Protein AF-A0A271KDZ7-F1 (afdb_monomer_lite)

Secondary structure (DSSP, 8-state):
--TT-PPPEEEETTEEEEE-TTT-SEEEPP----PPPHHIIIIIHHHHHHHHHHHHHHHHHHHHHHHHHH--

Organism: NCBI:txid2014805

Structure (mmCIF, N/CA/C/O backbone):
data_AF-A0A271KDZ7-F1
#
_entry.id   AF-A0A271KDZ7-F1
#
loop_
_atom_site.group_PDB
_atom_site.id
_atom_site.type_symbol
_atom_site.label_atom_id
_atom_site.label_alt_id
_atom_site.label_comp_id
_atom_site.label_asym_id
_atom_site.label_entity_id
_atom_site.label_seq_id
_atom_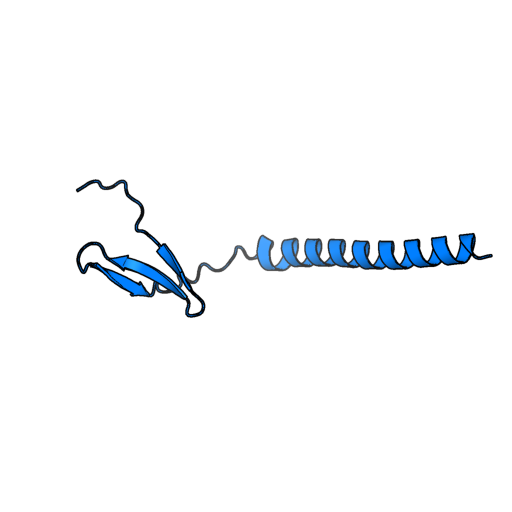site.pdbx_PDB_ins_code
_atom_site.Cartn_x
_atom_site.Cartn_y
_atom_site.Cartn_z
_atom_site.occupancy
_atom_site.B_iso_or_equiv
_atom_site.auth_seq_id
_atom_site.auth_comp_id
_atom_site.auth_asym_id
_atom_site.auth_atom_id
_atom_site.pdbx_PDB_model_num
ATOM 1 N N . MET A 1 1 ? -6.937 5.476 41.469 1.00 44.66 1 MET A N 1
ATOM 2 C CA . MET A 1 1 ? -6.439 4.826 40.236 1.00 44.66 1 MET A CA 1
ATOM 3 C C . MET A 1 1 ? -6.565 5.824 39.100 1.00 44.66 1 MET A C 1
ATOM 5 O O . MET A 1 1 ? -7.624 6.419 38.961 1.00 44.66 1 MET A O 1
ATOM 9 N N . ASN A 1 2 ? -5.472 6.088 38.381 1.00 44.75 2 ASN A N 1
ATOM 10 C CA . ASN A 1 2 ? -5.370 7.191 37.422 1.00 44.75 2 ASN A CA 1
ATOM 11 C C . ASN A 1 2 ? -6.199 6.915 36.159 1.00 44.75 2 ASN A C 1
ATOM 13 O O . ASN A 1 2 ? -5.908 5.979 35.424 1.00 44.75 2 ASN A O 1
ATOM 17 N N . ALA A 1 3 ? -7.178 7.776 35.873 1.00 52.38 3 ALA A N 1
ATOM 18 C CA . ALA A 1 3 ? -8.057 7.718 34.699 1.00 52.38 3 ALA A CA 1
ATOM 19 C C . ALA A 1 3 ? -7.367 8.099 33.364 1.00 52.38 3 ALA A C 1
ATOM 21 O O . ALA A 1 3 ? -8.034 8.395 32.377 1.00 52.38 3 ALA A O 1
ATOM 22 N N . HIS A 1 4 ? -6.030 8.128 33.333 1.00 48.97 4 HIS A N 1
ATOM 23 C CA . HIS A 1 4 ? -5.233 8.634 32.207 1.00 48.97 4 HIS A CA 1
ATOM 24 C C . HIS A 1 4 ? -4.306 7.589 31.579 1.00 48.97 4 HIS A C 1
ATOM 26 O O . HIS A 1 4 ? -3.648 7.876 30.579 1.00 48.97 4 HIS A O 1
ATOM 32 N N . THR A 1 5 ? -4.247 6.375 32.125 1.00 58.47 5 THR A N 1
ATOM 33 C CA . THR A 1 5 ? -3.437 5.303 31.546 1.00 58.47 5 THR A CA 1
ATOM 34 C C . THR A 1 5 ? -4.284 4.579 30.507 1.00 58.47 5 THR A C 1
ATOM 36 O O . THR A 1 5 ? -5.185 3.822 30.865 1.00 58.47 5 THR A O 1
ATOM 39 N N . LYS A 1 6 ? -4.036 4.838 29.215 1.00 60.75 6 LYS A N 1
ATOM 40 C CA . LYS A 1 6 ? -4.659 4.055 28.138 1.00 60.75 6 LYS A CA 1
ATOM 41 C C . LYS A 1 6 ? -4.397 2.562 28.399 1.00 60.75 6 LYS A C 1
ATOM 43 O O . LYS A 1 6 ? -3.269 2.220 28.767 1.00 60.75 6 LYS A O 1
ATOM 48 N N . PRO A 1 7 ? -5.405 1.689 28.254 1.00 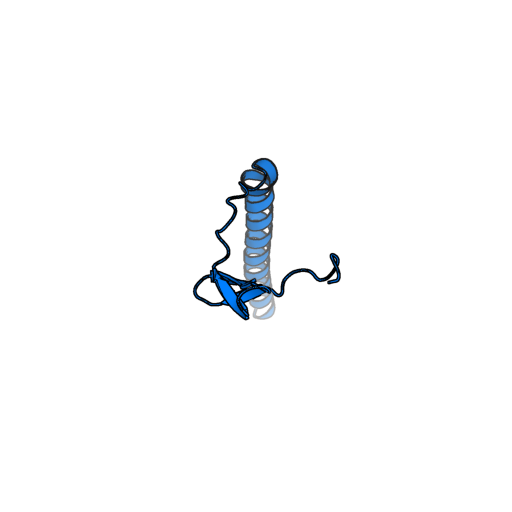66.38 7 PRO A N 1
ATOM 49 C CA . PRO A 1 7 ? -5.226 0.270 28.512 1.00 66.38 7 PRO A CA 1
ATOM 50 C C . PRO A 1 7 ? -4.185 -0.311 27.542 1.00 66.38 7 PRO A C 1
ATOM 52 O O . PRO A 1 7 ? -4.166 0.017 26.353 1.00 66.38 7 PRO A O 1
ATOM 55 N N . ILE A 1 8 ? -3.269 -1.126 28.073 1.00 75.75 8 ILE A N 1
ATOM 56 C CA . ILE A 1 8 ? -2.185 -1.734 27.293 1.00 75.75 8 ILE A CA 1
ATOM 57 C C . ILE A 1 8 ? -2.825 -2.720 26.315 1.00 75.75 8 ILE A C 1
ATOM 59 O O . ILE A 1 8 ? -3.482 -3.669 26.740 1.00 75.75 8 ILE A O 1
ATOM 63 N N . THR A 1 9 ? -2.647 -2.467 25.020 1.00 78.12 9 THR A N 1
ATOM 64 C CA . THR A 1 9 ? -3.205 -3.283 23.935 1.00 78.12 9 THR A CA 1
ATOM 65 C C . THR A 1 9 ? -2.061 -3.922 23.162 1.00 78.12 9 THR A C 1
ATOM 67 O O . THR A 1 9 ? -1.102 -3.237 22.802 1.00 78.12 9 THR A O 1
ATOM 70 N N . ILE A 1 10 ? -2.150 -5.229 22.935 1.00 79.75 10 ILE A N 1
ATOM 71 C CA . ILE A 1 10 ? -1.173 -6.008 22.173 1.00 79.75 10 ILE A CA 1
ATOM 72 C C . ILE A 1 10 ? -1.817 -6.520 20.885 1.00 79.75 10 ILE A C 1
ATOM 74 O O . ILE A 1 10 ? -2.960 -6.973 20.885 1.00 79.75 10 ILE A O 1
ATOM 78 N N . ALA A 1 11 ? -1.074 -6.441 19.782 1.00 81.00 11 ALA A N 1
ATOM 79 C CA . ALA A 1 11 ? -1.476 -7.002 18.499 1.00 81.00 11 ALA A CA 1
ATOM 80 C C . ALA A 1 11 ? -0.812 -8.367 18.309 1.00 81.00 11 ALA A C 1
ATOM 82 O O . ALA A 1 11 ? 0.410 -8.484 18.400 1.00 81.00 11 ALA A O 1
ATOM 83 N N . THR A 1 12 ? -1.622 -9.390 18.056 1.00 81.50 12 THR A N 1
ATOM 84 C CA . THR A 1 12 ? -1.182 -10.771 17.817 1.00 81.50 12 THR A CA 1
ATOM 85 C C . THR A 1 12 ? -1.669 -11.251 16.449 1.00 81.50 12 THR A C 1
ATOM 87 O O . THR A 1 12 ? -2.414 -10.545 15.769 1.00 81.50 12 THR A O 1
ATOM 90 N N . THR A 1 13 ? -1.269 -12.457 16.039 1.00 79.31 13 THR A N 1
ATOM 91 C CA . THR A 1 13 ? -1.791 -13.099 14.820 1.00 79.31 13 THR A CA 1
ATOM 92 C C . THR A 1 13 ? -3.295 -13.356 14.881 1.00 79.31 13 THR A C 1
ATOM 94 O O . THR A 1 13 ? -3.943 -13.351 13.840 1.00 79.31 13 THR A O 1
ATOM 97 N N . ASP A 1 14 ? -3.840 -13.546 16.085 1.00 76.00 14 ASP A N 1
ATOM 98 C CA . ASP A 1 14 ? -5.239 -13.930 16.303 1.00 76.00 14 ASP A CA 1
ATOM 99 C C . ASP A 1 14 ? -6.161 -12.723 16.537 1.00 76.00 14 ASP A C 1
ATOM 101 O O . ASP A 1 14 ? -7.382 -12.862 16.543 1.00 76.00 14 ASP A O 1
ATOM 105 N N . GLY A 1 15 ? -5.593 -11.526 16.717 1.00 79.19 15 GLY A N 1
ATOM 106 C CA . GLY A 1 15 ? -6.347 -10.294 16.924 1.00 79.19 15 GLY A CA 1
ATOM 107 C C . GLY A 1 15 ? -5.687 -9.321 17.896 1.00 79.19 15 GLY A C 1
ATOM 108 O O . GLY A 1 15 ? -4.526 -9.474 18.299 1.00 79.19 15 GLY A O 1
ATOM 109 N N . LEU A 1 16 ? -6.448 -8.291 18.256 1.00 83.19 16 LEU A N 1
ATOM 110 C CA . LEU A 1 16 ? -6.082 -7.319 19.279 1.00 83.19 16 LEU A CA 1
ATOM 111 C C . LEU A 1 16 ? -6.568 -7.817 20.639 1.00 83.19 16 LEU A C 1
ATOM 113 O O . LEU A 1 16 ? -7.701 -8.272 20.763 1.00 83.19 16 LEU A O 1
ATOM 117 N N . PHE A 1 17 ? -5.712 -7.721 21.652 1.00 84.25 17 PHE A N 1
ATOM 118 C CA . PHE A 1 17 ? -6.073 -8.037 23.028 1.00 84.25 17 PHE A CA 1
ATOM 119 C C . PHE A 1 17 ? -5.751 -6.861 23.939 1.00 84.25 17 PHE A C 1
ATOM 121 O O . PHE A 1 17 ? -4.656 -6.296 23.882 1.00 84.25 17 PHE A O 1
ATOM 128 N N . THR A 1 18 ? -6.678 -6.531 24.827 1.00 86.94 18 THR A N 1
ATOM 129 C CA . THR A 1 18 ? -6.540 -5.441 25.789 1.00 86.94 18 THR A CA 1
ATOM 130 C C . THR A 1 18 ? -6.391 -6.014 27.195 1.00 86.94 18 THR A C 1
ATOM 132 O O . THR A 1 18 ? -7.136 -6.907 27.596 1.00 86.94 18 THR A O 1
ATOM 135 N N . LEU A 1 19 ? -5.422 -5.513 27.967 1.00 81.88 19 LEU A N 1
ATOM 136 C CA . LEU A 1 19 ? -5.256 -5.919 29.362 1.00 81.88 19 LEU A CA 1
ATOM 137 C C . LEU A 1 19 ? -6.409 -5.368 30.209 1.00 81.88 19 LEU A C 1
ATOM 139 O O . LEU A 1 19 ? -6.492 -4.159 30.452 1.00 81.88 19 LEU A O 1
ATOM 143 N N . ASN A 1 20 ? -7.255 -6.259 30.717 1.00 81.81 20 ASN A N 1
ATOM 144 C CA . ASN A 1 20 ? -8.259 -5.906 31.703 1.00 81.81 20 ASN A CA 1
ATOM 145 C C . ASN A 1 20 ? -7.572 -5.720 33.067 1.00 81.81 20 ASN A C 1
ATOM 147 O O . ASN A 1 20 ? -7.109 -6.671 33.694 1.00 81.81 20 ASN A O 1
ATOM 151 N N . GLN A 1 21 ? -7.491 -4.475 33.544 1.00 78.75 21 GLN A N 1
ATOM 152 C CA . GLN A 1 21 ? -6.815 -4.153 34.808 1.00 78.75 21 GLN A CA 1
ATOM 153 C C . GLN A 1 21 ? -7.531 -4.691 36.057 1.00 78.75 21 GLN A C 1
ATOM 155 O O . GLN A 1 21 ? -6.919 -4.728 37.122 1.00 78.75 21 GLN A O 1
ATOM 160 N N . ALA A 1 22 ? -8.802 -5.094 35.952 1.00 79.81 22 ALA A N 1
ATOM 161 C CA . ALA A 1 22 ? -9.54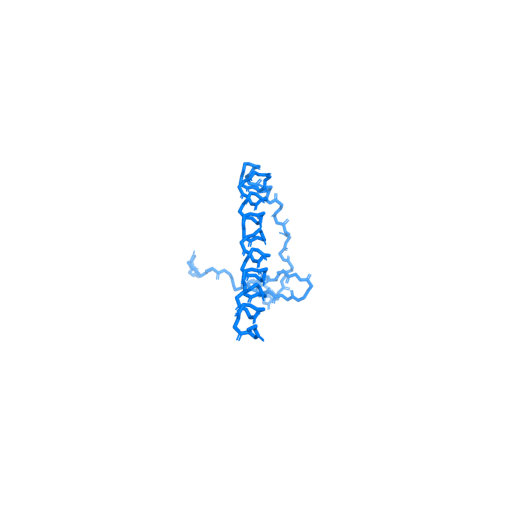7 -5.674 37.069 1.00 79.81 22 ALA A CA 1
ATOM 162 C C . ALA A 1 22 ? -9.270 -7.176 37.234 1.00 79.81 22 ALA A C 1
ATOM 164 O O . ALA A 1 22 ? -9.236 -7.674 38.356 1.00 79.81 22 ALA A O 1
ATOM 165 N N . THR A 1 23 ? -9.066 -7.890 36.125 1.00 81.12 23 THR A N 1
ATOM 166 C CA . THR A 1 23 ? -8.862 -9.347 36.106 1.00 81.12 23 THR A CA 1
ATOM 167 C C . THR A 1 23 ? -7.393 -9.736 35.927 1.00 81.12 23 THR A C 1
ATOM 169 O O . THR A 1 23 ? -7.012 -10.849 36.268 1.00 81.12 23 THR A O 1
ATOM 172 N N . GLY A 1 24 ? -6.552 -8.829 35.418 1.00 81.88 24 GLY A N 1
ATOM 173 C CA . GLY A 1 24 ? -5.142 -9.082 35.105 1.00 81.88 24 GLY A CA 1
ATOM 174 C C . GLY A 1 24 ? -4.926 -9.930 33.846 1.00 81.88 24 GLY A C 1
ATOM 175 O O . GLY A 1 24 ? -3.792 -10.305 33.554 1.00 81.88 24 GLY A O 1
ATOM 176 N N . HIS A 1 25 ? -5.992 -10.226 33.101 1.00 82.69 25 HIS A N 1
ATOM 177 C CA . HIS A 1 25 ? -5.958 -11.038 31.890 1.00 82.69 25 HIS A CA 1
ATOM 178 C C . HIS A 1 25 ? -6.101 -10.180 30.629 1.00 82.69 25 HIS A C 1
ATOM 180 O O . HIS A 1 25 ? -6.689 -9.098 30.647 1.00 82.69 25 HIS A O 1
ATOM 186 N N . TYR A 1 26 ? -5.539 -10.676 29.528 1.00 81.31 26 TYR A N 1
ATOM 187 C CA . TYR A 1 26 ? -5.741 -10.109 28.200 1.00 81.31 26 TYR A CA 1
ATOM 188 C C . TYR A 1 26 ? -7.057 -10.631 27.634 1.00 81.31 26 TYR A C 1
ATOM 190 O O . TYR A 1 26 ? -7.230 -11.840 27.484 1.00 81.31 26 TYR A O 1
ATOM 198 N N . GLU A 1 27 ? -7.972 -9.722 27.326 1.00 84.56 27 GLU A N 1
ATOM 199 C CA . GLU A 1 27 ? -9.267 -10.041 26.732 1.00 84.56 27 GLU A CA 1
ATOM 200 C C . GLU A 1 27 ? -9.264 -9.611 25.261 1.00 84.56 27 GLU A C 1
ATOM 202 O O . GLU A 1 27 ? -8.677 -8.571 24.939 1.00 84.56 27 GLU A O 1
ATOM 207 N N . PRO A 1 28 ? -9.850 -10.412 24.354 1.00 81.69 28 PRO A N 1
ATOM 208 C CA . PRO A 1 28 ? -9.919 -10.054 22.946 1.00 81.69 28 PRO A CA 1
ATOM 209 C C . PRO A 1 28 ? -10.740 -8.775 22.785 1.00 81.69 28 PRO A C 1
ATOM 211 O O . PRO A 1 28 ? -11.849 -8.661 23.308 1.00 81.69 28 PRO A O 1
ATOM 214 N N . GLU A 1 29 ? -10.189 -7.806 22.064 1.00 77.88 29 GLU A N 1
ATOM 215 C CA . GLU A 1 29 ? -10.906 -6.590 21.716 1.00 77.88 29 GLU A CA 1
ATOM 216 C C . GLU A 1 29 ? -11.850 -6.913 20.556 1.00 77.88 29 GLU A C 1
ATOM 218 O O . GLU A 1 29 ? -11.411 -7.305 19.471 1.00 77.88 29 GLU A O 1
ATOM 223 N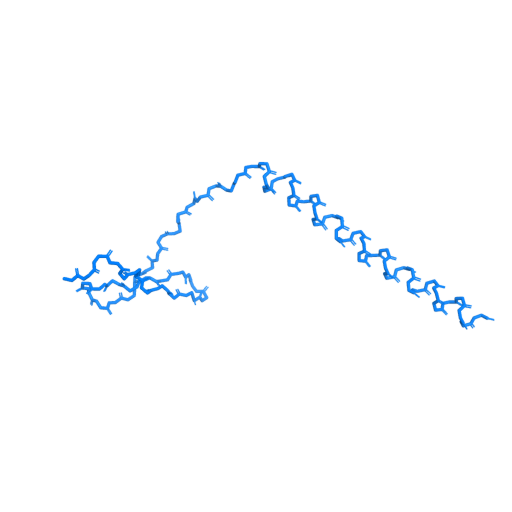 N . GLU A 1 30 ? -13.160 -6.782 20.783 1.00 75.06 30 GLU A N 1
ATOM 224 C CA . GLU A 1 30 ? -14.128 -6.915 19.699 1.00 75.06 30 GLU A CA 1
ATOM 225 C C . GLU A 1 30 ? -13.831 -5.846 18.639 1.00 75.06 30 GLU A C 1
ATOM 227 O O . GLU A 1 30 ? -13.794 -4.651 18.963 1.00 75.06 30 GLU A O 1
ATOM 232 N N . PRO A 1 31 ? -13.614 -6.235 17.370 1.00 67.69 31 PRO A N 1
ATOM 233 C CA . PRO A 1 31 ? -13.318 -5.274 16.331 1.00 67.69 31 PRO A CA 1
ATOM 234 C C . PRO A 1 31 ? -14.534 -4.372 16.150 1.00 67.69 31 PRO A C 1
ATOM 236 O O . PRO A 1 31 ? -15.578 -4.786 15.641 1.00 67.69 31 PRO A O 1
ATOM 239 N N . LYS A 1 32 ? -14.397 -3.108 16.550 1.00 69.19 32 LYS A N 1
ATOM 240 C CA . LYS A 1 32 ? -15.361 -2.080 16.174 1.00 69.19 32 LYS A CA 1
ATOM 241 C C . LYS A 1 32 ? -15.282 -1.942 14.662 1.00 69.19 32 LYS A C 1
ATOM 243 O O . LYS A 1 32 ? -14.287 -1.455 14.130 1.00 69.19 32 LYS A O 1
ATOM 248 N N . LEU A 1 33 ? -16.320 -2.409 13.972 1.00 63.47 33 LEU A N 1
ATOM 249 C CA . LEU A 1 33 ? -16.503 -2.180 12.542 1.00 63.47 33 LEU A CA 1
ATOM 250 C C . LEU A 1 33 ? -16.785 -0.691 12.314 1.00 63.47 33 LEU A C 1
ATOM 252 O O . LEU A 1 33 ? -17.920 -0.262 12.117 1.00 63.47 33 LEU A O 1
ATOM 256 N N . GLU A 1 34 ? -15.732 0.115 12.358 1.00 72.06 34 GLU A N 1
ATOM 257 C CA . GLU A 1 34 ? -15.759 1.458 11.808 1.00 72.06 34 GLU A CA 1
ATOM 258 C C . GLU A 1 34 ? -15.692 1.319 10.288 1.00 72.06 34 GLU A C 1
ATOM 260 O O . GLU A 1 34 ? -14.650 1.016 9.705 1.00 72.06 34 GLU A O 1
ATOM 265 N N . LEU A 1 35 ? -16.847 1.475 9.639 1.00 70.06 35 LEU A N 1
ATOM 266 C CA . LEU A 1 35 ? -16.918 1.554 8.185 1.00 70.06 35 LEU A CA 1
ATOM 267 C C . LEU A 1 35 ? -16.038 2.731 7.734 1.00 70.06 35 LEU A C 1
ATOM 269 O O . LEU A 1 35 ? -16.293 3.868 8.146 1.00 70.06 35 LEU A O 1
ATOM 273 N N . PRO A 1 36 ? -15.002 2.492 6.911 1.00 74.62 36 PRO A N 1
ATOM 274 C CA . PRO A 1 36 ? -14.119 3.559 6.479 1.00 74.62 36 PRO A CA 1
ATOM 275 C C . PRO A 1 36 ? -14.913 4.582 5.667 1.00 74.62 36 PRO A C 1
ATOM 277 O O . PRO A 1 36 ? -15.853 4.233 4.948 1.00 74.62 36 PRO A O 1
ATOM 280 N N . HIS A 1 37 ? -14.534 5.859 5.766 1.00 80.00 37 HIS A N 1
ATOM 281 C CA . HIS A 1 37 ? -15.242 6.921 5.056 1.00 80.00 37 HIS A CA 1
ATOM 282 C C . HIS A 1 37 ? -15.265 6.607 3.546 1.00 80.00 37 HIS A C 1
ATOM 284 O O . HIS A 1 37 ? -14.196 6.494 2.932 1.00 80.00 37 HIS A O 1
ATOM 290 N N . PRO A 1 38 ? -16.450 6.480 2.919 1.00 80.38 38 PRO A N 1
ATOM 291 C CA . PRO A 1 38 ? -16.595 5.823 1.620 1.00 80.38 38 PRO A CA 1
ATOM 292 C C . PRO A 1 38 ? -15.796 6.517 0.515 1.00 80.38 38 PRO A C 1
ATOM 294 O O . PRO A 1 38 ? -15.195 5.861 -0.328 1.00 80.38 38 PRO A O 1
ATOM 297 N N . LEU A 1 39 ? -15.704 7.848 0.557 1.00 82.69 39 LEU A N 1
ATOM 298 C CA . LEU A 1 39 ? -14.905 8.615 -0.400 1.00 82.69 39 LEU A CA 1
ATOM 299 C C . LEU A 1 39 ? -13.399 8.312 -0.303 1.00 82.69 39 LEU A C 1
ATOM 301 O O . LEU A 1 39 ? -12.715 8.231 -1.321 1.00 82.69 39 LEU A O 1
ATOM 305 N N . VAL A 1 40 ? -12.872 8.115 0.907 1.00 82.81 40 VAL A N 1
ATOM 306 C CA . VAL A 1 40 ? -11.447 7.806 1.085 1.00 82.81 40 VAL A CA 1
ATOM 307 C C . VAL A 1 40 ? -11.162 6.391 0.596 1.00 82.81 40 VAL A C 1
ATOM 309 O O . VAL A 1 40 ? -10.221 6.176 -0.164 1.00 82.81 40 VAL A O 1
ATOM 312 N N . PHE A 1 41 ? -12.011 5.442 0.985 1.00 81.81 41 PHE A N 1
ATOM 313 C CA . PHE A 1 41 ? -11.778 4.027 0.727 1.00 81.81 41 PHE A CA 1
ATOM 314 C C . PHE A 1 41 ? -12.059 3.610 -0.721 1.00 81.81 41 PHE A C 1
ATOM 316 O O . PHE A 1 41 ? -11.287 2.850 -1.295 1.00 81.81 41 PHE A O 1
ATOM 323 N N . PHE A 1 42 ? -13.134 4.112 -1.333 1.00 84.75 42 PHE A N 1
ATOM 324 C CA . PHE A 1 42 ? -13.547 3.678 -2.672 1.00 84.75 42 PHE A CA 1
ATOM 325 C C . PHE A 1 42 ? -13.047 4.576 -3.803 1.00 84.75 42 PHE A C 1
ATOM 327 O O . PHE A 1 42 ? -13.063 4.146 -4.953 1.00 84.75 42 PHE A O 1
ATOM 334 N N . VAL A 1 43 ? -12.606 5.805 -3.511 1.00 87.06 43 VAL A N 1
ATOM 335 C CA . VAL A 1 43 ? -12.192 6.761 -4.554 1.00 87.06 43 VAL A CA 1
ATOM 336 C C . VAL A 1 43 ? -10.720 7.125 -4.426 1.00 87.06 43 VAL A C 1
ATOM 338 O O . VAL A 1 43 ? -9.941 6.843 -5.333 1.00 87.06 43 VAL A O 1
ATOM 341 N N . LEU A 1 44 ? -10.315 7.720 -3.301 1.00 89.88 44 LEU A N 1
ATOM 342 C CA . LEU A 1 44 ? -8.935 8.193 -3.129 1.00 89.88 44 LEU A CA 1
ATOM 343 C C . LEU A 1 44 ? -7.929 7.042 -3.088 1.00 89.88 44 LEU A C 1
ATOM 345 O O . LEU A 1 44 ? -6.887 7.123 -3.736 1.00 89.88 44 LEU A O 1
ATOM 349 N N . TRP A 1 45 ? -8.242 5.972 -2.355 1.00 91.25 45 TRP A N 1
ATOM 350 C CA . TRP A 1 45 ? -7.328 4.846 -2.200 1.00 91.25 45 TRP A CA 1
ATOM 351 C C . TRP A 1 45 ? -7.037 4.113 -3.523 1.00 91.25 45 TRP A C 1
ATOM 353 O O . TRP A 1 45 ? -5.859 3.995 -3.871 1.00 91.25 45 TRP A O 1
ATOM 363 N N . PRO A 1 46 ? -8.038 3.697 -4.329 1.00 92.75 46 PRO A N 1
ATOM 364 C CA . PRO A 1 46 ? -7.777 3.056 -5.618 1.00 92.75 46 PRO A CA 1
ATOM 365 C C . PRO A 1 46 ? -7.096 3.988 -6.619 1.00 92.75 46 PRO A C 1
ATOM 367 O O . PRO A 1 46 ? -6.240 3.540 -7.379 1.00 92.75 46 PRO A O 1
ATOM 370 N N . LEU A 1 47 ? -7.440 5.282 -6.608 1.00 93.94 47 LEU A N 1
ATOM 371 C CA . LEU A 1 47 ? -6.807 6.273 -7.475 1.00 93.94 47 LEU A CA 1
ATOM 372 C C . LEU A 1 47 ? -5.307 6.379 -7.180 1.00 93.94 47 LEU A C 1
ATOM 374 O O . LEU A 1 47 ? -4.491 6.269 -8.094 1.00 93.94 47 LEU A O 1
ATOM 378 N N . LEU A 1 48 ? -4.942 6.545 -5.905 1.00 94.31 48 LEU A N 1
ATOM 379 C CA . LEU A 1 48 ? -3.546 6.650 -5.492 1.00 94.31 48 LEU A CA 1
ATOM 380 C C . LEU A 1 48 ? -2.784 5.351 -5.778 1.00 94.31 48 LEU A C 1
ATOM 382 O O . LEU A 1 48 ? -1.697 5.391 -6.351 1.00 94.31 48 LEU A O 1
ATOM 386 N N . ALA A 1 49 ? -3.378 4.201 -5.447 1.00 93.88 49 ALA A N 1
ATOM 387 C CA . ALA A 1 49 ? -2.788 2.896 -5.727 1.00 93.88 49 ALA A CA 1
ATOM 388 C C . ALA A 1 49 ? -2.545 2.692 -7.233 1.00 93.88 49 ALA A C 1
ATOM 390 O O . ALA A 1 49 ? -1.462 2.265 -7.633 1.00 93.88 49 ALA A O 1
ATOM 391 N N . GLY A 1 50 ? -3.515 3.065 -8.074 1.00 95.19 50 GLY A N 1
ATOM 392 C CA . GLY A 1 50 ? -3.395 3.008 -9.528 1.00 95.19 50 GLY A CA 1
ATOM 393 C C . GLY A 1 50 ? -2.288 3.914 -10.068 1.00 95.19 50 GLY A C 1
ATOM 394 O O . GLY A 1 50 ? -1.494 3.478 -10.901 1.00 95.19 50 GLY A O 1
ATOM 395 N N . MET A 1 51 ? -2.176 5.146 -9.559 1.00 94.81 51 MET A N 1
ATOM 396 C CA . MET A 1 51 ? -1.103 6.073 -9.941 1.00 94.81 51 MET A CA 1
ATOM 397 C C . MET A 1 51 ? 0.283 5.542 -9.558 1.00 94.81 51 MET A C 1
ATOM 399 O O . MET A 1 51 ? 1.195 5.561 -10.386 1.00 94.81 51 MET A O 1
ATOM 403 N N . CYS A 1 52 ? 0.444 5.031 -8.335 1.00 95.50 52 CYS A N 1
ATOM 404 C CA . CYS A 1 52 ? 1.701 4.435 -7.882 1.00 95.50 52 CYS A CA 1
ATOM 405 C C . CYS A 1 52 ? 2.089 3.219 -8.732 1.00 95.50 52 CYS A C 1
ATOM 407 O O . CYS A 1 52 ? 3.251 3.077 -9.112 1.00 95.50 52 CYS A O 1
ATOM 409 N N . TRP A 1 53 ? 1.120 2.369 -9.072 1.00 95.00 53 TRP A N 1
ATOM 410 C CA . TRP A 1 53 ? 1.354 1.193 -9.903 1.00 95.00 53 TRP A CA 1
ATOM 411 C C . TRP A 1 53 ? 1.764 1.558 -11.333 1.00 95.00 53 TRP A C 1
ATOM 413 O O . TRP A 1 53 ? 2.737 1.021 -11.864 1.00 95.00 53 TRP A O 1
ATOM 423 N N . ALA A 1 54 ? 1.074 2.524 -11.943 1.00 93.62 54 ALA A N 1
ATOM 424 C CA . ALA A 1 54 ? 1.421 3.028 -13.268 1.00 93.62 54 ALA A CA 1
ATOM 425 C C . ALA A 1 54 ? 2.829 3.644 -13.292 1.00 93.62 54 ALA A C 1
ATOM 427 O O . ALA A 1 54 ? 3.600 3.376 -14.213 1.00 93.62 54 ALA A O 1
ATOM 428 N N . ALA A 1 55 ? 3.192 4.414 -12.261 1.00 93.44 55 ALA A N 1
ATOM 429 C CA . ALA A 1 55 ? 4.533 4.974 -12.122 1.00 93.44 55 ALA A CA 1
ATOM 430 C C . ALA A 1 55 ? 5.602 3.877 -11.987 1.00 93.44 55 ALA A C 1
ATOM 432 O O . ALA A 1 55 ? 6.644 3.957 -12.635 1.00 93.44 55 ALA A O 1
ATOM 433 N N . PHE A 1 56 ? 5.332 2.828 -11.204 1.00 94.06 56 PHE A N 1
ATOM 434 C CA . PHE A 1 56 ? 6.236 1.689 -11.046 1.00 94.06 56 PHE A CA 1
ATOM 435 C C . PHE A 1 56 ? 6.490 0.962 -12.377 1.00 94.06 56 PHE A C 1
ATOM 437 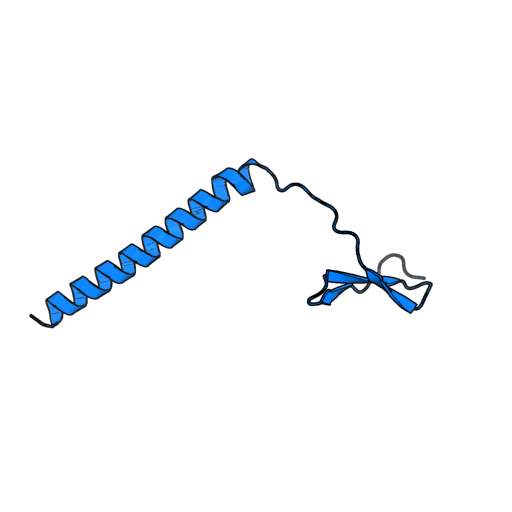O O . PHE A 1 56 ? 7.643 0.745 -12.753 1.00 94.06 56 PHE A O 1
ATOM 444 N N . ILE A 1 57 ? 5.430 0.656 -13.135 1.00 94.50 57 ILE A N 1
ATOM 445 C CA . ILE A 1 57 ? 5.553 0.035 -14.465 1.00 94.50 57 ILE A CA 1
ATOM 446 C C . ILE A 1 57 ? 6.296 0.962 -15.433 1.00 94.50 57 ILE A C 1
ATOM 448 O O . ILE A 1 57 ? 7.193 0.517 -16.150 1.00 94.50 57 ILE A O 1
ATOM 452 N N . GLY A 1 58 ? 5.948 2.251 -15.444 1.00 93.12 58 GLY A N 1
ATOM 453 C CA . GLY A 1 58 ? 6.571 3.246 -16.314 1.00 93.12 58 GLY A CA 1
ATOM 454 C C . GLY A 1 58 ? 8.073 3.386 -16.066 1.00 93.12 58 GLY A C 1
ATOM 455 O O . GLY A 1 58 ? 8.847 3.424 -17.020 1.00 93.12 58 GLY A O 1
ATOM 456 N N . LEU A 1 59 ? 8.499 3.390 -14.800 1.00 93.81 59 LEU A N 1
ATOM 457 C CA . LEU A 1 59 ? 9.914 3.397 -14.427 1.00 93.81 59 LEU A CA 1
ATOM 458 C C . LEU A 1 59 ? 10.630 2.122 -14.875 1.00 93.81 59 LEU A C 1
ATOM 460 O O . LEU A 1 59 ? 11.728 2.211 -15.417 1.00 93.81 59 LEU A O 1
ATOM 464 N N . GLY A 1 60 ? 10.007 0.953 -14.704 1.00 93.00 60 GLY A N 1
ATOM 465 C CA . GLY A 1 60 ? 10.570 -0.315 -15.170 1.00 93.00 60 GLY A CA 1
ATOM 466 C C . GLY A 1 60 ? 10.777 -0.336 -16.687 1.00 93.00 60 GLY A C 1
ATOM 467 O O . GLY A 1 60 ? 11.864 -0.658 -17.165 1.00 93.00 60 GLY A O 1
ATOM 468 N N . TYR A 1 61 ? 9.763 0.080 -17.447 1.00 94.06 61 TYR A N 1
ATOM 469 C CA . TYR A 1 61 ? 9.855 0.172 -18.904 1.00 94.06 61 TYR A CA 1
ATOM 470 C C . TYR A 1 61 ? 10.871 1.231 -19.357 1.00 94.06 61 TYR A C 1
ATOM 472 O O . TYR A 1 61 ? 11.662 0.989 -20.266 1.00 94.06 61 TYR A O 1
ATOM 480 N N . GLY A 1 62 ? 10.896 2.393 -18.699 1.00 91.50 62 GLY A N 1
ATOM 481 C CA . GLY A 1 62 ? 11.864 3.452 -18.977 1.00 91.50 62 GLY A CA 1
ATOM 482 C C . GLY A 1 62 ? 13.304 3.003 -18.733 1.00 91.50 62 GLY A C 1
ATOM 483 O O . GLY A 1 62 ? 14.163 3.216 -19.587 1.00 91.50 62 GLY A O 1
ATOM 484 N N . ALA A 1 63 ? 13.558 2.322 -17.613 1.00 91.00 63 ALA A N 1
ATOM 485 C CA . ALA A 1 63 ? 14.865 1.753 -17.300 1.00 91.00 63 ALA A CA 1
ATOM 486 C C . ALA A 1 63 ? 15.286 0.716 -18.349 1.00 91.00 63 ALA A C 1
ATOM 488 O O . ALA A 1 63 ? 16.400 0.787 -18.860 1.00 91.00 63 ALA A O 1
ATOM 489 N N . TYR A 1 64 ? 14.382 -0.190 -18.733 1.00 91.25 64 TYR A N 1
ATOM 490 C CA . TYR A 1 64 ? 14.636 -1.169 -19.792 1.00 91.25 64 TYR A CA 1
ATOM 491 C C . TYR A 1 64 ? 15.059 -0.497 -21.109 1.00 91.25 64 TYR A C 1
ATOM 493 O O . TYR A 1 64 ? 16.093 -0.840 -21.678 1.00 91.25 64 TYR A O 1
ATOM 501 N N . ARG A 1 65 ? 14.313 0.520 -21.556 1.00 90.88 65 ARG A N 1
ATOM 502 C CA . ARG A 1 65 ? 14.618 1.260 -22.792 1.00 90.88 65 ARG A CA 1
ATOM 503 C C . ARG A 1 65 ? 15.940 2.022 -22.709 1.00 90.88 65 ARG A C 1
ATOM 505 O O . ARG A 1 65 ? 16.657 2.097 -23.703 1.00 90.88 65 ARG A O 1
ATOM 512 N N . ALA A 1 66 ? 16.271 2.570 -21.542 1.00 88.81 66 ALA A N 1
ATOM 513 C CA . ALA A 1 66 ? 17.552 3.232 -21.316 1.00 88.81 66 ALA A CA 1
ATOM 514 C C . ALA A 1 66 ? 18.729 2.244 -21.395 1.00 88.81 66 ALA A C 1
ATOM 516 O O . ALA A 1 66 ? 19.755 2.574 -21.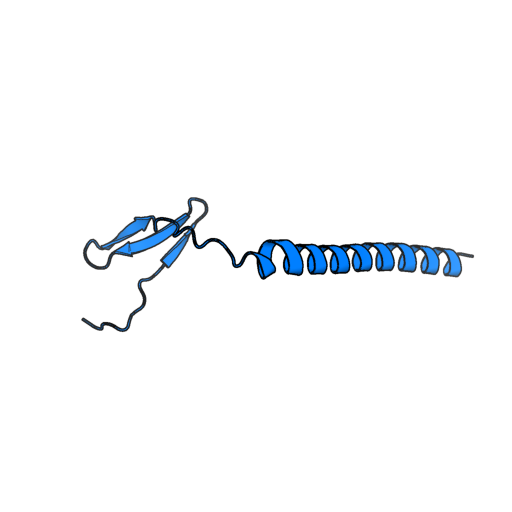985 1.00 88.81 66 ALA A O 1
ATOM 517 N N . PHE A 1 67 ? 18.574 1.026 -20.863 1.00 90.44 67 PHE A N 1
ATOM 518 C CA . PHE A 1 67 ? 19.583 -0.027 -20.991 1.00 90.44 67 PHE A CA 1
ATOM 519 C C . PHE A 1 67 ? 19.728 -0.530 -22.429 1.00 90.44 67 PHE A C 1
ATOM 521 O O . PHE A 1 67 ? 20.856 -0.684 -22.884 1.00 90.44 67 PHE A O 1
ATOM 528 N N . GLU A 1 68 ? 18.625 -0.731 -23.160 1.00 89.62 68 GLU A N 1
ATOM 529 C CA . GLU A 1 68 ? 18.688 -1.067 -24.592 1.00 89.62 68 GLU A CA 1
ATOM 530 C C . GLU A 1 68 ? 19.458 -0.006 -25.386 1.00 89.62 68 GLU A C 1
ATOM 532 O O . GLU A 1 68 ? 20.296 -0.351 -26.211 1.00 89.62 68 GLU A O 1
ATOM 537 N N . ALA A 1 69 ? 19.205 1.279 -25.123 1.00 84.00 69 ALA A N 1
ATOM 538 C CA . ALA A 1 69 ? 19.871 2.376 -25.820 1.00 84.00 69 ALA A CA 1
ATOM 539 C C . ALA A 1 69 ? 21.364 2.505 -25.476 1.00 84.00 69 ALA A C 1
ATOM 541 O O . ALA A 1 69 ? 22.127 2.991 -26.300 1.00 84.00 69 ALA A O 1
ATOM 542 N N . LEU A 1 70 ? 21.778 2.102 -24.271 1.00 81.06 70 LEU A N 1
ATOM 543 C CA . LEU A 1 70 ? 23.185 2.105 -23.858 1.00 81.06 70 LEU A CA 1
ATOM 544 C C . LEU A 1 70 ? 23.951 0.877 -24.381 1.00 81.06 70 LEU A C 1
ATOM 546 O O . LEU A 1 70 ? 25.169 0.924 -24.521 1.00 81.06 70 LEU A O 1
ATOM 550 N N . ALA A 1 71 ? 23.244 -0.230 -24.615 1.00 76.06 71 ALA A N 1
ATOM 551 C CA . ALA A 1 71 ? 23.802 -1.471 -25.146 1.00 76.06 71 ALA A CA 1
ATOM 552 C C . ALA A 1 71 ? 23.880 -1.506 -26.687 1.00 76.06 71 ALA A C 1
ATOM 554 O O . ALA A 1 71 ? 24.421 -2.470 -27.233 1.00 76.06 71 ALA A O 1
ATOM 555 N N . ALA A 1 72 ? 23.328 -0.495 -27.365 1.00 61.84 72 ALA A N 1
ATOM 556 C CA . ALA A 1 72 ? 23.381 -0.290 -28.814 1.00 61.84 72 ALA A CA 1
ATOM 557 C C . ALA A 1 72 ? 24.559 0.614 -29.209 1.00 61.84 72 ALA A C 1
ATOM 559 O O . ALA A 1 72 ? 25.139 0.360 -30.289 1.00 61.84 72 ALA A O 1
#

Foldseek 3Di:
DDPPDDFDWDQDPVAIWTQDPVVRDTDHDDDDPPPPDCCCPVPVVVVVVVVVVVVVVVVVVVVVVVVVVVVD

Radius of gyration: 23.76 Å; chains: 1; bounding box: 41×23×69 Å

Sequence (72 aa):
MNAHTKPITIATTDGLFTLNQATGHYEPEEPKLELPHPLVFFVLWPLLAGMCWAAFIGLGYGAYRAFEALAA

pLDDT: mean 81.24, std 12.18, range [44.66, 95.5]